Protein AF-A0A2E7MT41-F1 (afdb_monomer_lite)

Secondary structure (DSSP, 8-state):
-EEEE-TTS-EEEE--HHHHHHHHHHHHHHHHHHH-TTSTTHHHHS--S-SS-HHHHHHHHHHHHHHHHHHHHHHHHHHHHHTT--

Foldseek 3Di:
DDWDADPVRDIDDDDDLVNLVVLVVVLVVVVVVLVVCPDPVVCVLQDFPDDPDPVVRVVVCVVCVVVSSVVSVVVSVVSNVVSPDD

pLDDT: mean 85.4, std 7.75, range [48.09, 94.12]

Sequence (86 aa):
MIITPLKNGTFKVETPDWQIQIFRGLAEELKTVLSDGNNSLTTRLFPVAYQSDKAANEEYKQLTHEDLLQSHLASLKLIEEISTDK

Structure (mmCIF, N/CA/C/O backbone):
data_AF-A0A2E7MT41-F1
#
_entry.id   AF-A0A2E7MT41-F1
#
loop_
_atom_site.group_PDB
_atom_site.id
_atom_site.type_symbol
_atom_site.label_atom_id
_atom_site.label_alt_id
_atom_site.label_comp_id
_atom_site.label_asym_id
_atom_site.label_entity_id
_atom_site.label_seq_id
_atom_site.pdbx_PDB_ins_code
_atom_site.Cartn_x
_atom_site.Cartn_y
_atom_site.Cartn_z
_atom_site.occupancy
_atom_site.B_iso_or_equiv
_atom_site.auth_seq_id
_atom_site.auth_comp_id
_atom_site.auth_asym_id
_atom_site.auth_atom_id
_atom_site.pdbx_PDB_model_num
ATOM 1 N N . MET A 1 1 ? -7.329 -1.178 17.226 1.00 82.38 1 MET A N 1
ATOM 2 C CA . MET A 1 1 ? -8.565 -1.738 16.693 1.00 82.38 1 MET A CA 1
ATOM 3 C C . MET A 1 1 ? -8.995 -2.729 17.737 1.00 82.38 1 MET A C 1
ATOM 5 O O . MET A 1 1 ? -8.147 -3.477 18.216 1.00 82.38 1 MET A O 1
ATOM 9 N N . ILE A 1 2 ? -10.243 -2.658 18.167 1.00 86.62 2 ILE A N 1
ATOM 10 C CA . ILE A 1 2 ? -10.788 -3.541 19.191 1.00 86.62 2 ILE A CA 1
ATOM 11 C C . ILE A 1 2 ? -11.805 -4.427 18.489 1.00 86.62 2 ILE A C 1
ATOM 13 O O . ILE A 1 2 ? -12.721 -3.922 17.847 1.00 86.62 2 ILE A O 1
ATOM 17 N N . ILE A 1 3 ? -11.605 -5.739 18.570 1.00 90.62 3 ILE A N 1
ATOM 18 C CA . ILE A 1 3 ? -12.486 -6.726 17.951 1.00 90.62 3 ILE A CA 1
ATOM 19 C C . ILE A 1 3 ? -13.199 -7.462 19.079 1.00 90.62 3 ILE A C 1
ATOM 21 O O . ILE A 1 3 ? -12.556 -8.123 19.893 1.00 90.62 3 ILE A O 1
ATOM 25 N N . THR A 1 4 ? -14.523 -7.341 19.126 1.00 94.00 4 THR A N 1
ATOM 26 C CA . THR A 1 4 ? -15.356 -7.929 20.179 1.00 94.00 4 THR A CA 1
ATOM 27 C C . THR A 1 4 ? -16.332 -8.935 19.568 1.00 94.00 4 THR A C 1
ATOM 29 O O . THR A 1 4 ? -17.086 -8.560 18.667 1.00 94.00 4 THR A O 1
ATOM 32 N N . PRO A 1 5 ? -16.362 -10.202 20.021 1.00 94.12 5 PRO A N 1
ATOM 33 C CA . PRO A 1 5 ? -17.336 -11.172 19.531 1.00 94.12 5 PRO A CA 1
ATOM 34 C C . PRO A 1 5 ? -18.759 -10.816 19.989 1.00 94.12 5 PRO A C 1
ATOM 36 O O . PRO A 1 5 ? -18.978 -10.392 21.125 1.00 94.12 5 PRO A O 1
ATOM 39 N N . LEU A 1 6 ? -19.739 -11.020 19.110 1.00 93.81 6 LEU A N 1
ATOM 40 C CA . LEU A 1 6 ? -21.167 -10.825 19.359 1.00 93.81 6 LEU A CA 1
ATOM 41 C C . LEU A 1 6 ? -21.882 -12.178 19.496 1.00 93.81 6 LEU A C 1
ATOM 43 O O . LEU A 1 6 ? -21.454 -13.201 18.965 1.00 93.81 6 LEU A O 1
ATOM 47 N N . LYS A 1 7 ? -23.008 -12.194 20.222 1.00 89.81 7 LYS A N 1
ATOM 48 C CA . LYS A 1 7 ? -23.741 -13.431 20.575 1.00 89.81 7 LYS A CA 1
ATOM 49 C C . LYS A 1 7 ? -24.314 -14.197 19.374 1.00 89.81 7 LYS A C 1
ATOM 51 O O . LYS A 1 7 ? -24.636 -15.370 19.502 1.00 89.81 7 LYS A O 1
ATOM 56 N N . ASN A 1 8 ? -24.452 -13.542 18.228 1.00 92.31 8 ASN A N 1
ATOM 57 C CA . ASN A 1 8 ? -24.924 -14.105 16.960 1.00 92.31 8 ASN A CA 1
ATOM 58 C C . ASN A 1 8 ? -23.787 -14.687 16.092 1.00 92.31 8 ASN A C 1
ATOM 60 O O . ASN A 1 8 ? -24.029 -15.024 14.938 1.00 92.31 8 ASN A O 1
ATOM 64 N N . GLY A 1 9 ? -22.556 -14.765 16.611 1.00 91.62 9 GLY A N 1
ATOM 65 C CA . GLY A 1 9 ? -21.394 -15.242 15.858 1.00 91.62 9 GLY A CA 1
ATOM 66 C C . GLY A 1 9 ? -20.767 -14.196 14.931 1.00 91.62 9 GLY A C 1
ATOM 67 O O . GLY A 1 9 ? -19.882 -14.544 14.154 1.00 91.62 9 GLY A O 1
ATOM 68 N N . THR A 1 10 ? -21.191 -12.929 15.000 1.00 92.38 10 THR A N 1
ATOM 69 C CA . THR A 1 10 ? -20.526 -11.825 14.293 1.00 92.38 10 THR A CA 1
ATOM 70 C C . THR A 1 10 ? -19.512 -11.119 15.196 1.00 92.38 10 THR A C 1
ATOM 72 O O . THR A 1 10 ? -19.408 -11.409 16.387 1.00 92.38 10 THR A O 1
ATOM 75 N N . PHE A 1 11 ? -18.737 -10.191 14.637 1.00 91.38 11 PHE A N 1
ATOM 76 C CA . PHE A 1 11 ? -17.742 -9.414 15.375 1.00 91.38 11 PHE A CA 1
ATOM 77 C C . PHE A 1 11 ? -18.046 -7.926 15.246 1.00 91.38 11 PHE A C 1
ATOM 79 O O . PHE A 1 11 ? -18.360 -7.444 14.160 1.00 91.38 11 PHE A O 1
ATOM 86 N N . LYS A 1 12 ? -17.938 -7.200 16.356 1.00 90.19 12 LYS A N 1
ATOM 87 C CA . LYS A 1 12 ? -17.903 -5.741 16.364 1.00 90.19 12 LYS A CA 1
ATOM 88 C C . LYS A 1 12 ? -16.450 -5.305 16.246 1.00 90.19 12 LYS A C 1
ATOM 90 O O . LYS A 1 12 ? -15.625 -5.727 17.056 1.00 90.19 12 LYS A O 1
ATOM 95 N N . VAL A 1 13 ? -16.152 -4.466 15.264 1.00 87.25 13 VAL A N 1
ATOM 96 C CA . VAL A 1 13 ? -14.841 -3.834 15.114 1.00 87.25 13 VAL A CA 1
ATOM 97 C C . VAL A 1 13 ? -14.989 -2.369 15.483 1.00 87.25 13 VAL A C 1
ATOM 99 O O . VAL A 1 13 ? -15.824 -1.668 14.925 1.00 87.25 13 VAL A O 1
ATOM 102 N N . GLU A 1 14 ? -14.196 -1.917 16.446 1.00 89.00 14 GLU A N 1
ATOM 103 C CA . GLU A 1 14 ? -14.136 -0.518 16.853 1.00 89.00 14 GLU A CA 1
ATOM 104 C C . GLU A 1 14 ? -12.732 0.019 16.581 1.00 89.00 14 GLU A C 1
ATOM 106 O O . GLU A 1 14 ? -11.725 -0.505 17.079 1.00 89.00 14 GLU A O 1
ATOM 111 N N . THR A 1 15 ? -12.667 1.078 15.782 1.00 85.81 15 THR A N 1
ATOM 112 C CA . THR A 1 15 ? -11.421 1.764 15.443 1.00 85.81 15 THR A CA 1
ATOM 113 C C . THR A 1 15 ? -11.410 3.110 16.165 1.00 85.81 15 THR A C 1
ATOM 115 O O . THR A 1 15 ? -12.179 3.994 15.802 1.00 85.81 15 THR A O 1
ATOM 118 N N . PRO A 1 16 ? -10.584 3.285 17.214 1.00 88.44 16 PRO A N 1
ATOM 119 C CA . PRO A 1 16 ? -10.489 4.558 17.920 1.00 88.44 16 PRO A CA 1
ATOM 120 C C . PRO A 1 16 ? -10.047 5.697 16.996 1.00 88.44 16 PRO A C 1
ATOM 122 O O . PRO A 1 16 ? -9.209 5.479 16.118 1.00 88.44 16 PRO A O 1
ATOM 125 N N . ASP A 1 17 ? -10.504 6.921 17.269 1.00 87.62 17 ASP A N 1
ATOM 126 C CA . ASP A 1 17 ? -10.200 8.102 16.445 1.00 87.62 17 ASP A CA 1
ATOM 127 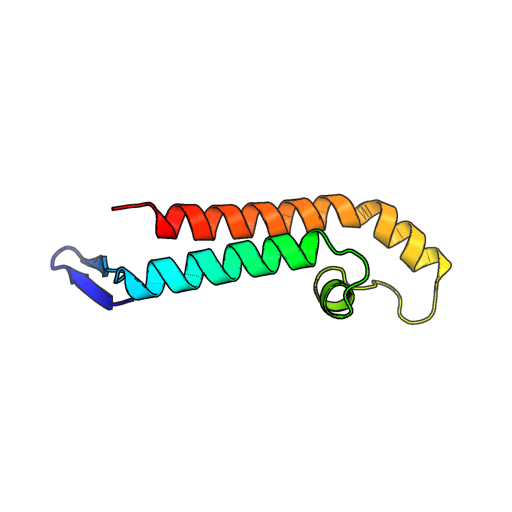C C . ASP A 1 17 ? -8.695 8.304 16.216 1.00 87.62 17 ASP A C 1
ATOM 129 O O . ASP A 1 17 ? -8.269 8.623 15.110 1.00 87.62 17 ASP A O 1
ATOM 133 N N . TRP A 1 18 ? -7.855 8.058 17.227 1.00 88.31 18 TRP A N 1
ATOM 134 C CA . TRP A 1 18 ? -6.401 8.197 17.082 1.00 88.31 18 TRP A CA 1
ATOM 135 C C . TRP A 1 18 ? -5.804 7.224 16.054 1.00 88.31 18 TRP A C 1
ATOM 137 O O . TRP A 1 18 ? -4.837 7.565 15.382 1.00 88.31 18 TRP A O 1
ATOM 147 N N . GLN A 1 19 ? -6.381 6.030 15.895 1.00 88.00 19 GLN A N 1
ATOM 148 C CA . GLN A 1 19 ? -5.932 5.073 14.882 1.00 88.00 19 GLN A CA 1
ATOM 149 C C . GLN A 1 19 ? -6.362 5.494 13.4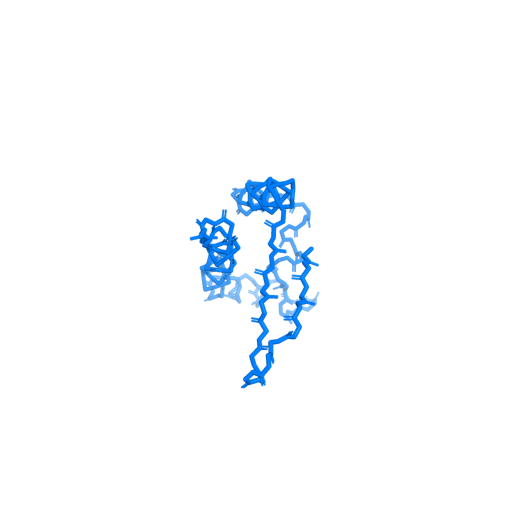88 1.00 88.00 19 GLN A C 1
ATOM 151 O O . GLN A 1 19 ? -5.573 5.394 12.556 1.00 88.00 19 GLN A O 1
ATOM 156 N N . ILE A 1 20 ? -7.584 6.014 13.366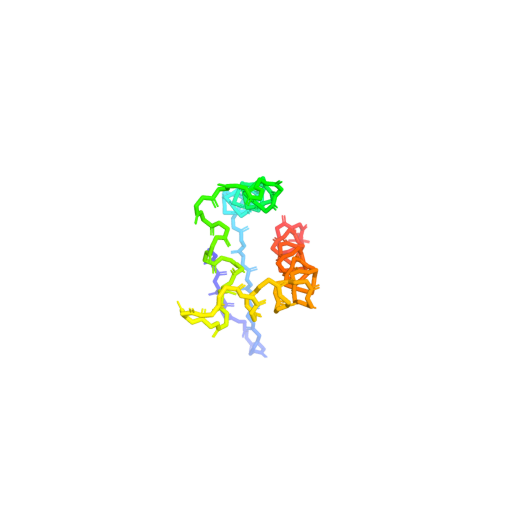 1.00 88.62 20 ILE A N 1
ATOM 157 C CA . ILE A 1 20 ? -8.089 6.604 12.124 1.00 88.62 20 ILE A CA 1
ATOM 158 C C . ILE A 1 20 ? -7.144 7.718 11.654 1.00 88.62 20 ILE A C 1
ATOM 160 O O . ILE A 1 20 ? -6.779 7.765 10.482 1.00 88.62 20 ILE A O 1
ATOM 164 N N . GLN A 1 21 ? -6.686 8.581 12.569 1.00 88.56 21 GLN A N 1
ATOM 165 C CA . GLN A 1 21 ? -5.722 9.636 12.237 1.00 88.56 21 GLN A CA 1
ATOM 166 C C . GLN A 1 21 ? -4.376 9.078 11.754 1.00 88.56 21 GLN A C 1
ATOM 168 O O . GLN A 1 21 ? -3.822 9.596 10.787 1.00 88.56 21 GLN A O 1
ATOM 173 N N . ILE A 1 22 ? -3.870 8.004 12.371 1.00 89.12 22 ILE A N 1
ATOM 174 C CA . ILE A 1 22 ? -2.637 7.343 11.914 1.00 89.12 22 ILE A CA 1
ATOM 175 C C . ILE A 1 22 ? -2.809 6.786 10.499 1.00 89.12 22 ILE A C 1
ATOM 177 O O . ILE A 1 22 ? -1.953 7.020 9.651 1.00 89.12 22 ILE A O 1
ATOM 181 N N . PHE A 1 23 ? -3.908 6.080 10.220 1.00 87.62 23 PHE A N 1
ATOM 182 C CA . PHE A 1 23 ? -4.150 5.514 8.890 1.00 87.62 23 PHE A CA 1
ATOM 183 C C . PHE A 1 23 ? -4.254 6.590 7.809 1.00 87.62 23 PHE A C 1
ATOM 185 O O . PHE A 1 23 ? -3.681 6.423 6.735 1.00 87.62 23 PHE A O 1
ATOM 192 N N . ARG A 1 24 ? -4.906 7.718 8.109 1.00 87.12 24 ARG A N 1
ATOM 193 C CA . ARG A 1 24 ? -4.957 8.874 7.203 1.00 87.12 24 ARG A CA 1
ATOM 194 C C . ARG A 1 24 ? -3.576 9.474 6.955 1.00 87.12 24 ARG A C 1
ATOM 196 O O . ARG A 1 24 ? -3.230 9.718 5.806 1.00 87.12 24 ARG A O 1
ATOM 203 N N . GLY A 1 25 ? -2.777 9.666 8.007 1.00 89.38 25 GLY A N 1
ATOM 204 C CA . GLY A 1 25 ? -1.409 10.174 7.874 1.00 89.38 25 GLY A CA 1
ATOM 205 C C . GLY A 1 25 ? -0.543 9.274 6.991 1.00 89.38 25 GLY A C 1
ATOM 206 O O . GLY A 1 25 ? 0.072 9.750 6.042 1.00 89.38 25 GLY A O 1
ATOM 207 N N . LEU A 1 26 ? -0.580 7.962 7.235 1.00 88.31 26 LEU A N 1
ATOM 208 C CA . LEU A 1 26 ? 0.150 6.980 6.429 1.00 88.31 26 LEU A CA 1
ATOM 209 C C . LEU A 1 26 ? -0.310 6.960 4.966 1.00 88.31 26 LEU A C 1
ATOM 211 O O . LEU A 1 26 ? 0.519 6.827 4.066 1.00 88.31 26 LEU A O 1
ATOM 215 N N . ALA A 1 27 ? -1.615 7.091 4.716 1.00 88.19 27 ALA A N 1
ATOM 216 C CA . ALA A 1 27 ? -2.145 7.134 3.359 1.00 88.19 27 ALA A CA 1
ATOM 217 C C . ALA A 1 27 ? -1.628 8.360 2.590 1.00 88.19 27 ALA A C 1
ATOM 219 O O . ALA A 1 27 ? -1.178 8.225 1.454 1.00 88.19 27 ALA A O 1
ATOM 220 N N . GLU A 1 28 ? -1.625 9.535 3.220 1.00 88.94 28 GLU A N 1
ATOM 221 C CA . GLU A 1 28 ? -1.112 10.775 2.624 1.00 88.94 28 GLU A CA 1
ATOM 222 C C . GLU A 1 28 ? 0.406 10.733 2.388 1.00 88.94 28 GLU A C 1
ATOM 224 O O . GLU A 1 28 ? 0.890 11.124 1.319 1.00 88.94 28 GLU A O 1
ATOM 229 N N . GLU A 1 29 ? 1.170 10.194 3.342 1.00 88.88 29 GLU A N 1
ATOM 230 C CA . GLU A 1 29 ? 2.608 9.969 3.174 1.00 88.88 29 GLU A CA 1
ATOM 231 C C . GLU A 1 29 ? 2.887 9.040 1.985 1.00 88.88 29 GLU A C 1
ATOM 233 O O . GLU A 1 29 ? 3.736 9.343 1.143 1.00 88.88 29 GLU A O 1
ATOM 238 N N . LEU A 1 30 ? 2.135 7.942 1.850 1.00 87.75 30 LEU A N 1
ATOM 239 C CA . LEU A 1 30 ? 2.330 7.003 0.748 1.00 87.75 30 LEU A CA 1
ATOM 240 C C . LEU A 1 30 ? 1.905 7.591 -0.604 1.00 87.75 30 LEU A C 1
ATOM 242 O O . LEU A 1 30 ? 2.610 7.375 -1.588 1.00 87.75 30 LEU A O 1
ATOM 246 N N . LYS A 1 31 ? 0.826 8.386 -0.677 1.00 87.62 31 LYS A N 1
ATOM 247 C CA . LYS A 1 31 ? 0.474 9.140 -1.900 1.00 87.62 31 LYS A CA 1
ATOM 248 C C . LYS A 1 31 ? 1.599 10.077 -2.328 1.00 87.62 31 LYS A C 1
ATOM 250 O O . LYS A 1 31 ? 1.904 10.177 -3.518 1.00 87.62 31 LYS A O 1
ATOM 255 N N . THR A 1 32 ? 2.230 10.738 -1.361 1.00 87.50 32 THR A N 1
ATOM 256 C CA . THR A 1 32 ? 3.368 11.629 -1.611 1.00 87.50 32 THR A CA 1
ATOM 257 C C . THR A 1 32 ? 4.552 10.845 -2.178 1.00 87.50 32 THR A C 1
ATOM 259 O O . THR A 1 32 ? 5.124 11.250 -3.186 1.00 87.50 32 THR A O 1
ATOM 262 N N . VAL A 1 33 ? 4.870 9.680 -1.602 1.00 86.88 33 VAL A N 1
ATOM 263 C CA . VAL A 1 33 ? 5.937 8.793 -2.103 1.00 86.88 33 VAL A CA 1
ATOM 264 C C . VAL A 1 33 ? 5.630 8.251 -3.502 1.00 86.88 33 VAL A C 1
ATOM 266 O O . VAL A 1 33 ? 6.527 8.201 -4.334 1.00 86.88 33 VAL A O 1
ATOM 269 N N . LEU A 1 34 ? 4.382 7.866 -3.786 1.00 84.81 34 LEU A N 1
ATOM 270 C CA . LEU A 1 34 ? 3.973 7.395 -5.117 1.00 84.81 34 LEU A CA 1
ATOM 271 C C . LEU A 1 34 ? 4.060 8.500 -6.179 1.00 84.81 34 LEU A C 1
ATOM 273 O O . LEU A 1 34 ? 4.332 8.207 -7.340 1.00 84.81 34 LEU A O 1
ATOM 277 N N . SER A 1 35 ? 3.856 9.758 -5.780 1.00 81.81 35 SER A N 1
ATOM 278 C CA . SER A 1 35 ? 3.980 10.922 -6.665 1.00 81.81 35 SER A CA 1
ATOM 279 C C . SER A 1 35 ? 5.442 11.317 -6.913 1.00 81.81 35 SER A C 1
ATOM 281 O O . SER A 1 35 ? 5.763 11.883 -7.958 1.00 81.81 35 SER A O 1
ATOM 283 N N . ASP A 1 36 ? 6.344 11.003 -5.978 1.00 80.88 36 ASP A N 1
ATOM 284 C CA . ASP A 1 36 ? 7.786 11.220 -6.110 1.00 80.88 36 ASP A CA 1
ATOM 285 C C . ASP A 1 36 ? 8.485 9.988 -6.707 1.00 80.88 36 ASP A C 1
ATOM 287 O O . ASP A 1 36 ? 9.077 9.154 -6.015 1.00 80.88 36 ASP A O 1
ATOM 291 N N . GLY A 1 37 ? 8.445 9.894 -8.038 1.00 67.00 37 GLY A N 1
ATOM 292 C CA . GLY A 1 37 ? 9.017 8.782 -8.803 1.00 67.00 37 GLY A CA 1
ATOM 293 C C . GLY A 1 37 ? 10.527 8.552 -8.625 1.00 67.00 37 GLY A C 1
ATOM 294 O O . GLY A 1 37 ? 11.022 7.509 -9.048 1.00 67.00 37 GLY A O 1
ATOM 295 N N . ASN A 1 38 ? 11.259 9.475 -7.988 1.00 68.88 38 ASN A N 1
ATOM 296 C CA . ASN A 1 38 ? 12.707 9.380 -7.770 1.00 68.88 38 ASN A CA 1
ATOM 297 C C . ASN A 1 38 ? 13.095 8.916 -6.356 1.00 68.88 38 ASN A C 1
ATOM 299 O O . ASN A 1 38 ? 14.285 8.788 -6.053 1.00 68.88 38 ASN A O 1
ATOM 303 N N . ASN A 1 39 ? 12.124 8.658 -5.480 1.00 74.94 39 ASN A N 1
ATOM 304 C CA . ASN A 1 39 ? 12.400 8.200 -4.126 1.00 74.94 39 ASN A CA 1
ATOM 305 C C . ASN A 1 39 ? 12.933 6.755 -4.133 1.00 74.94 39 ASN A C 1
ATOM 307 O O . ASN A 1 39 ? 12.388 5.882 -4.794 1.00 74.94 39 ASN A O 1
ATOM 311 N N . SER A 1 40 ? 13.973 6.449 -3.354 1.00 75.56 40 SER A N 1
ATOM 312 C CA . SER A 1 40 ? 14.531 5.087 -3.276 1.00 75.56 40 SER A CA 1
ATOM 313 C C . SER A 1 40 ? 13.502 4.026 -2.852 1.00 75.56 40 SER A C 1
ATOM 315 O O . SER A 1 40 ? 13.627 2.856 -3.224 1.00 75.56 40 SER A O 1
ATOM 317 N N . LEU A 1 41 ? 12.454 4.439 -2.133 1.00 76.31 41 LEU A N 1
ATOM 318 C CA . LEU A 1 41 ? 11.328 3.600 -1.731 1.00 76.31 41 LEU A CA 1
ATOM 319 C C . LEU A 1 41 ? 10.470 3.134 -2.918 1.00 76.31 41 LEU A C 1
ATOM 321 O O . LEU A 1 41 ? 9.912 2.037 -2.850 1.00 76.31 41 LEU A O 1
ATOM 325 N N . THR A 1 42 ? 10.406 3.888 -4.023 1.00 75.50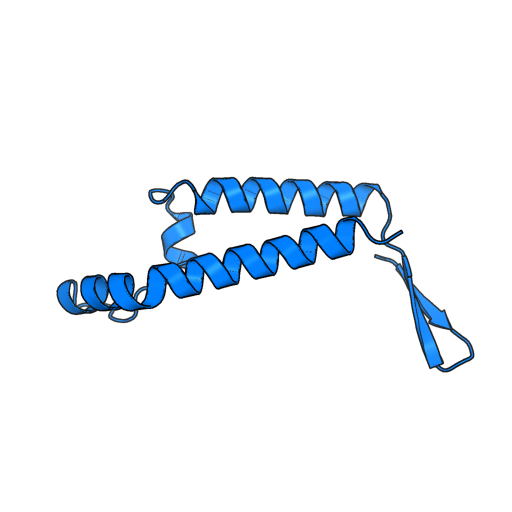 42 THR A N 1
ATOM 326 C CA . THR A 1 42 ? 9.615 3.496 -5.204 1.00 75.50 42 THR A CA 1
ATOM 327 C C . THR A 1 42 ? 10.169 2.241 -5.866 1.00 75.50 42 THR A C 1
ATOM 329 O O . THR A 1 42 ? 9.390 1.427 -6.343 1.00 75.50 42 THR A O 1
ATOM 332 N N . THR A 1 43 ? 11.479 1.985 -5.778 1.00 77.38 43 THR A N 1
ATOM 333 C CA . THR A 1 43 ? 12.098 0.736 -6.271 1.00 77.38 43 THR A CA 1
ATOM 334 C C . THR A 1 43 ? 11.507 -0.517 -5.613 1.00 77.38 43 THR A C 1
ATOM 336 O O . THR A 1 43 ? 11.451 -1.577 -6.230 1.00 77.38 43 THR A O 1
ATOM 339 N N . ARG A 1 44 ? 11.058 -0.425 -4.350 1.00 81.56 44 ARG A N 1
ATOM 340 C CA . ARG A 1 44 ? 10.386 -1.548 -3.669 1.00 81.56 44 ARG A CA 1
ATOM 341 C C . ARG A 1 44 ? 8.917 -1.675 -4.066 1.00 81.56 44 ARG A C 1
ATOM 343 O O . ARG A 1 44 ? 8.399 -2.785 -4.079 1.00 81.56 44 ARG A O 1
ATOM 350 N N . LEU A 1 45 ? 8.260 -0.554 -4.359 1.00 82.69 45 LEU A N 1
ATOM 351 C CA . LEU A 1 45 ? 6.849 -0.505 -4.758 1.00 82.69 45 LEU A CA 1
ATOM 352 C C . LEU A 1 45 ? 6.643 -0.879 -6.234 1.00 82.69 45 LEU A C 1
ATOM 354 O O . LEU A 1 45 ? 5.586 -1.395 -6.593 1.00 82.69 45 LEU A O 1
ATOM 358 N N . PHE A 1 46 ? 7.662 -0.656 -7.063 1.00 86.00 46 PHE A N 1
ATOM 359 C CA . PHE A 1 46 ? 7.713 -0.977 -8.485 1.00 86.00 46 PHE A CA 1
ATOM 360 C C . PHE A 1 46 ? 8.931 -1.873 -8.753 1.00 86.00 46 PHE A C 1
ATOM 362 O O . PHE A 1 46 ? 9.987 -1.382 -9.162 1.00 86.00 46 PHE A O 1
ATOM 369 N N . PRO A 1 47 ? 8.821 -3.180 -8.465 1.00 83.44 47 PRO A N 1
ATOM 370 C CA . PRO A 1 47 ? 9.946 -4.096 -8.566 1.00 83.44 47 PRO A CA 1
ATOM 371 C C . PRO A 1 47 ? 10.393 -4.280 -10.018 1.00 83.44 47 PRO A C 1
ATOM 373 O O . PRO A 1 47 ? 9.583 -4.257 -10.941 1.00 83.44 47 PRO A O 1
ATOM 376 N N . VAL A 1 48 ? 11.689 -4.528 -10.208 1.00 85.94 48 VAL A N 1
ATOM 377 C CA . VAL A 1 48 ? 12.247 -4.951 -11.499 1.00 85.94 48 VAL A CA 1
ATOM 378 C C . VAL A 1 48 ? 12.023 -6.449 -11.709 1.00 85.94 48 VAL A C 1
ATOM 380 O O . VAL A 1 48 ? 12.167 -7.235 -10.771 1.00 85.94 48 VAL A O 1
ATOM 383 N N . ALA A 1 49 ? 11.696 -6.855 -12.935 1.00 87.00 49 ALA A N 1
ATOM 384 C CA . ALA A 1 49 ? 11.488 -8.264 -13.276 1.00 87.00 49 ALA A CA 1
ATOM 385 C C . ALA A 1 49 ? 12.803 -8.997 -13.591 1.00 87.00 49 ALA A C 1
ATOM 387 O O . ALA A 1 49 ? 12.946 -10.184 -13.299 1.00 87.00 49 ALA A O 1
ATOM 388 N N . TYR A 1 50 ? 13.784 -8.287 -14.151 1.00 87.56 50 TYR A N 1
ATOM 389 C CA . TYR A 1 50 ? 15.051 -8.851 -14.609 1.00 87.56 50 TYR A CA 1
ATOM 390 C C . TYR A 1 50 ? 16.216 -8.234 -13.831 1.00 87.56 50 TYR A C 1
ATOM 392 O O . TYR A 1 50 ? 16.331 -7.023 -13.713 1.00 87.56 50 TYR A O 1
ATOM 400 N N . GLN A 1 51 ? 17.124 -9.036 -13.279 1.00 84.19 51 GLN A N 1
ATOM 401 C CA . GLN A 1 51 ? 18.208 -8.487 -12.445 1.00 84.19 51 GLN A CA 1
ATOM 402 C C . GLN A 1 51 ? 19.369 -7.895 -13.256 1.00 84.19 51 GLN A C 1
ATOM 404 O O . GLN A 1 51 ? 20.078 -7.019 -12.767 1.00 84.19 51 GLN A O 1
ATOM 409 N N . SER A 1 52 ? 19.579 -8.378 -14.481 1.00 87.56 52 SER A N 1
ATOM 410 C CA . SER A 1 52 ? 20.780 -8.072 -15.274 1.00 87.56 52 SER A CA 1
ATOM 411 C C . SER A 1 52 ? 20.481 -7.456 -16.641 1.00 87.56 52 SER A C 1
ATOM 413 O O . SER A 1 52 ? 21.399 -6.955 -17.282 1.00 87.56 52 SER A O 1
ATOM 415 N N . ASP A 1 53 ? 19.220 -7.468 -17.081 1.00 90.31 53 ASP A N 1
ATOM 416 C CA . ASP A 1 53 ? 18.810 -6.914 -18.371 1.00 90.31 53 ASP A CA 1
ATOM 417 C C . ASP A 1 53 ? 18.049 -5.600 -18.176 1.00 90.31 53 ASP A C 1
ATOM 419 O O . ASP A 1 53 ? 16.899 -5.564 -17.730 1.00 90.31 53 ASP A O 1
ATOM 423 N N . LYS A 1 54 ? 18.720 -4.495 -18.507 1.00 88.44 54 LYS A N 1
ATOM 424 C CA . LYS A 1 54 ? 18.146 -3.155 -18.398 1.00 88.44 54 LYS A CA 1
ATOM 425 C C . LYS A 1 54 ? 17.081 -2.892 -19.466 1.00 88.44 54 LYS A C 1
ATOM 427 O O . LYS A 1 54 ? 16.123 -2.188 -19.174 1.00 88.44 54 LYS A O 1
ATOM 432 N N . ALA A 1 55 ? 17.234 -3.437 -20.673 1.00 89.88 55 ALA A N 1
ATOM 433 C CA . ALA A 1 55 ? 16.292 -3.197 -21.763 1.00 89.88 55 ALA A CA 1
ATOM 434 C C . ALA A 1 55 ? 14.956 -3.895 -21.483 1.00 89.88 55 ALA A C 1
ATOM 436 O O . ALA A 1 55 ? 13.907 -3.259 -21.552 1.00 89.88 55 ALA A O 1
ATOM 437 N N . ALA A 1 56 ? 15.014 -5.157 -21.050 1.00 88.19 56 ALA A N 1
ATOM 438 C CA . ALA A 1 56 ? 13.826 -5.913 -20.660 1.00 88.19 56 ALA A CA 1
ATOM 439 C C . ALA A 1 56 ? 13.101 -5.291 -19.450 1.00 88.19 56 ALA A C 1
ATOM 441 O O . ALA A 1 56 ? 11.877 -5.330 -19.366 1.00 88.19 56 ALA A O 1
ATOM 442 N N . ASN A 1 57 ? 13.835 -4.671 -18.518 1.00 88.44 57 ASN A N 1
ATOM 443 C CA . ASN A 1 57 ? 13.225 -3.944 -17.401 1.00 88.44 57 ASN A CA 1
ATOM 444 C C . ASN A 1 57 ? 12.521 -2.650 -17.807 1.00 88.44 57 ASN A C 1
ATOM 446 O O . ASN A 1 57 ? 11.501 -2.324 -17.207 1.00 88.44 57 ASN A O 1
ATOM 450 N N . GLU A 1 58 ? 13.058 -1.896 -18.768 1.00 88.69 58 GLU A N 1
ATOM 451 C CA . GLU A 1 58 ? 12.386 -0.685 -19.260 1.00 88.69 58 GLU A CA 1
ATOM 452 C C . GLU A 1 58 ? 11.078 -1.042 -19.969 1.00 88.69 58 GLU A C 1
ATOM 454 O O . GLU A 1 58 ? 10.055 -0.406 -19.722 1.00 88.69 58 GLU A O 1
ATOM 459 N N . GLU A 1 59 ? 11.080 -2.104 -20.778 1.00 88.94 59 GLU A N 1
ATOM 460 C CA . GLU A 1 59 ? 9.860 -2.628 -21.398 1.00 88.94 59 GLU A CA 1
ATOM 461 C C . GLU A 1 59 ? 8.860 -3.114 -20.340 1.00 88.94 59 GLU A C 1
ATOM 463 O O . GLU A 1 59 ? 7.709 -2.681 -20.330 1.00 88.94 59 GLU A O 1
ATOM 468 N N . TYR A 1 60 ? 9.307 -3.937 -19.385 1.00 88.25 60 TYR A N 1
ATOM 469 C CA . TYR A 1 60 ? 8.476 -4.389 -18.267 1.00 88.25 60 TYR A CA 1
ATOM 470 C C . TYR A 1 60 ? 7.859 -3.210 -17.505 1.00 88.25 60 TYR A C 1
ATOM 472 O O . TYR A 1 60 ? 6.654 -3.188 -17.265 1.00 88.25 60 TYR A O 1
ATOM 480 N N . LYS A 1 61 ? 8.660 -2.188 -17.187 1.00 87.69 61 LYS A N 1
ATOM 481 C CA . LYS A 1 61 ? 8.187 -0.975 -16.519 1.00 87.69 61 LYS A CA 1
ATOM 482 C C . LYS A 1 61 ? 7.101 -0.281 -17.340 1.00 87.69 61 LYS A C 1
ATOM 484 O O . LYS A 1 61 ? 6.078 0.083 -16.774 1.00 87.69 61 LYS A O 1
ATOM 489 N N . GLN A 1 62 ? 7.285 -0.107 -18.646 1.00 89.44 62 GLN A N 1
ATOM 490 C CA . GLN A 1 62 ? 6.266 0.517 -19.499 1.00 89.44 62 GLN A CA 1
ATOM 491 C C . GLN A 1 62 ? 4.951 -0.268 -19.513 1.00 89.44 62 GLN A C 1
ATOM 493 O O . GLN A 1 62 ? 3.886 0.343 -19.569 1.00 89.44 62 GLN A O 1
ATOM 498 N N . LEU A 1 63 ? 5.021 -1.598 -19.429 1.00 89.88 63 LEU A N 1
ATOM 499 C CA . LEU A 1 63 ? 3.847 -2.466 -19.445 1.00 89.88 63 LEU A CA 1
ATOM 500 C C . LEU A 1 63 ? 3.116 -2.521 -18.098 1.00 89.88 63 LEU A C 1
ATOM 502 O O . LEU A 1 63 ? 1.894 -2.595 -18.090 1.00 89.88 63 LEU A O 1
ATOM 506 N N . THR A 1 64 ? 3.831 -2.499 -16.967 1.00 89.56 64 THR A N 1
ATOM 507 C CA . THR A 1 64 ? 3.229 -2.795 -15.652 1.00 89.56 64 THR A CA 1
ATOM 508 C C . THR A 1 64 ? 3.136 -1.603 -14.709 1.00 89.56 64 THR A C 1
ATOM 510 O O . THR A 1 64 ? 2.481 -1.703 -13.673 1.00 89.56 64 THR A O 1
ATOM 513 N N . HIS A 1 65 ? 3.838 -0.499 -14.982 1.00 87.88 65 HIS A N 1
ATOM 514 C CA . HIS A 1 65 ? 3.942 0.603 -14.022 1.00 87.88 65 HIS A CA 1
ATOM 515 C C . HIS A 1 65 ? 2.585 1.243 -13.722 1.00 87.88 65 HIS A C 1
ATOM 517 O O . HIS A 1 65 ? 2.279 1.463 -12.553 1.00 87.88 65 HIS A O 1
ATOM 523 N N . GLU A 1 66 ? 1.766 1.480 -14.749 1.00 87.56 66 GLU A N 1
ATOM 524 C CA . GLU A 1 66 ? 0.435 2.067 -14.574 1.00 87.56 66 GLU A CA 1
ATOM 525 C C . GLU A 1 66 ? -0.483 1.136 -13.772 1.00 87.56 66 GLU A C 1
ATOM 527 O O . GLU A 1 66 ? -1.077 1.561 -12.786 1.00 87.56 66 GLU A O 1
ATOM 532 N N . ASP A 1 67 ? -0.527 -0.155 -14.109 1.00 89.00 67 ASP A N 1
ATOM 533 C CA . ASP A 1 67 ? -1.348 -1.136 -13.390 1.00 89.00 67 ASP A CA 1
ATOM 534 C C . ASP A 1 67 ? -0.955 -1.246 -11.908 1.00 89.00 67 ASP A C 1
ATOM 536 O O . ASP A 1 67 ? -1.813 -1.283 -11.020 1.00 89.00 67 ASP A O 1
ATOM 540 N N . LEU A 1 68 ? 0.350 -1.250 -11.614 1.00 89.56 68 LEU A N 1
ATOM 541 C CA . LEU A 1 68 ? 0.854 -1.254 -10.240 1.00 89.56 68 LEU A CA 1
ATOM 542 C C . LEU A 1 68 ? 0.495 0.040 -9.507 1.00 89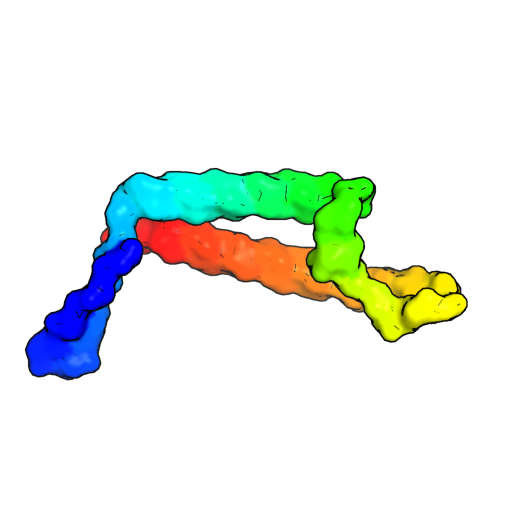.56 68 LEU A C 1
ATOM 544 O O . LEU A 1 68 ? 0.072 -0.013 -8.352 1.00 89.56 68 LEU A O 1
ATOM 548 N N . LEU A 1 69 ? 0.626 1.194 -10.166 1.00 89.69 69 LEU A N 1
ATOM 549 C CA . LEU A 1 69 ? 0.253 2.484 -9.592 1.00 89.69 69 LEU A CA 1
ATOM 550 C C . LEU A 1 69 ? -1.239 2.506 -9.238 1.00 89.69 69 LEU A C 1
ATOM 552 O O . LEU A 1 69 ? -1.594 2.859 -8.113 1.00 89.69 69 LEU A O 1
ATOM 556 N N . GLN A 1 70 ? -2.102 2.054 -10.149 1.00 89.69 70 GLN A N 1
ATOM 557 C CA . GLN A 1 70 ? -3.541 1.958 -9.907 1.00 89.69 70 GLN A CA 1
ATOM 558 C C . GLN A 1 70 ? -3.868 0.989 -8.766 1.00 89.69 70 GLN A C 1
ATOM 560 O O . GLN A 1 70 ? -4.700 1.302 -7.913 1.00 89.69 70 GLN A O 1
ATOM 565 N N . SER A 1 71 ? -3.180 -0.152 -8.680 1.00 90.50 71 SER A N 1
ATOM 566 C CA . SER A 1 71 ? -3.340 -1.098 -7.568 1.00 90.50 71 SER A CA 1
ATOM 567 C C . SER A 1 71 ? -2.960 -0.482 -6.214 1.00 90.50 71 SER A C 1
ATOM 569 O O . SER A 1 71 ? -3.660 -0.683 -5.214 1.00 90.50 71 SER A O 1
ATOM 571 N N . HIS A 1 72 ? -1.868 0.287 -6.161 1.00 89.81 72 HIS A N 1
ATOM 572 C CA . HIS A 1 72 ? -1.444 0.988 -4.945 1.00 89.81 72 HIS A CA 1
ATOM 573 C C . HIS A 1 72 ? -2.455 2.067 -4.540 1.00 89.81 72 HIS A C 1
ATOM 575 O O . HIS A 1 72 ? -2.852 2.129 -3.375 1.00 89.81 72 HIS A O 1
ATOM 581 N N . LEU A 1 73 ? -2.942 2.865 -5.495 1.00 89.44 73 LEU A N 1
ATOM 582 C CA . LEU A 1 73 ? -3.965 3.890 -5.253 1.00 89.44 73 LEU A CA 1
ATOM 583 C C . LEU A 1 73 ? -5.301 3.287 -4.796 1.00 89.44 73 LEU A C 1
ATOM 585 O O . LEU A 1 73 ? -5.925 3.808 -3.872 1.00 89.44 73 LEU A O 1
ATOM 589 N N . ALA A 1 74 ? -5.725 2.168 -5.387 1.00 89.81 74 ALA A N 1
ATOM 590 C CA . ALA A 1 74 ? -6.929 1.454 -4.968 1.00 89.81 74 ALA A CA 1
ATOM 591 C C . ALA A 1 74 ? -6.808 0.930 -3.528 1.00 89.81 74 ALA A C 1
ATOM 593 O O . ALA A 1 74 ? -7.742 1.058 -2.737 1.00 89.81 74 ALA A O 1
ATOM 594 N N . SER A 1 75 ? -5.637 0.402 -3.163 1.00 89.44 75 SER A N 1
ATOM 595 C CA . SER A 1 75 ? -5.360 -0.057 -1.797 1.00 89.44 75 SER A CA 1
ATOM 596 C C . SER A 1 75 ? -5.392 1.096 -0.790 1.00 89.44 75 SER A C 1
ATOM 598 O O . SER A 1 75 ? -5.940 0.952 0.301 1.00 89.44 75 SER A O 1
ATOM 600 N N . LEU A 1 76 ? -4.858 2.261 -1.167 1.00 88.44 76 LEU A N 1
ATOM 601 C CA . LEU A 1 76 ? -4.925 3.472 -0.350 1.00 88.44 76 LEU A CA 1
ATOM 602 C C . LEU A 1 76 ? -6.359 3.955 -0.146 1.00 88.44 76 LEU A C 1
ATOM 604 O O . LEU A 1 76 ? -6.742 4.269 0.979 1.00 88.44 76 LEU A O 1
ATOM 608 N N . LYS A 1 77 ? -7.172 3.938 -1.202 1.00 87.44 77 LYS A N 1
ATOM 609 C CA . LYS A 1 77 ? -8.587 4.300 -1.118 1.00 87.44 77 LYS A CA 1
ATOM 610 C C . LYS A 1 77 ? -9.351 3.414 -0.126 1.00 87.44 77 LYS A C 1
ATOM 612 O O . LYS A 1 77 ? -10.134 3.926 0.665 1.00 87.44 77 LYS A O 1
ATOM 617 N N . LEU A 1 78 ? -9.077 2.107 -0.100 1.00 86.25 78 LEU A N 1
ATOM 618 C CA . LEU A 1 78 ? -9.683 1.194 0.880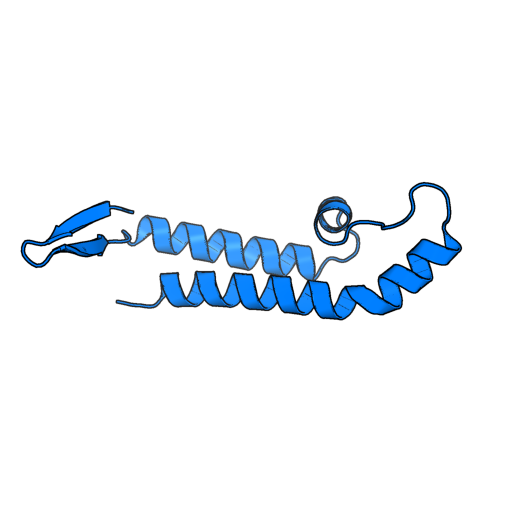 1.00 86.25 78 LEU A CA 1
ATOM 619 C C . LEU A 1 78 ? -9.328 1.572 2.327 1.00 86.25 78 LEU A C 1
ATOM 621 O O . LEU A 1 78 ? -10.176 1.500 3.214 1.00 86.25 78 LEU A O 1
ATOM 625 N N . ILE A 1 79 ? -8.088 2.002 2.580 1.00 84.56 79 ILE A N 1
ATOM 626 C CA . ILE A 1 79 ? -7.658 2.455 3.914 1.00 84.56 79 ILE A CA 1
ATOM 627 C C . ILE A 1 79 ? -8.419 3.722 4.329 1.00 84.56 79 ILE A C 1
ATOM 629 O O . ILE A 1 79 ? -8.808 3.862 5.493 1.00 84.56 79 ILE A O 1
ATOM 633 N N . GLU A 1 80 ? -8.663 4.632 3.389 1.00 82.62 80 GLU A N 1
ATOM 634 C CA . GLU A 1 80 ? -9.449 5.845 3.626 1.00 82.62 80 GLU A CA 1
ATOM 635 C C . GLU A 1 80 ? -10.923 5.543 3.904 1.00 82.62 80 GLU A C 1
ATOM 637 O O . GLU A 1 80 ? -11.512 6.145 4.804 1.00 82.62 80 GLU A O 1
ATOM 642 N N . GLU A 1 81 ? -11.510 4.582 3.190 1.00 83.75 81 GLU A N 1
ATOM 643 C CA . GLU A 1 81 ? -12.888 4.128 3.403 1.00 83.75 81 GLU A CA 1
ATOM 644 C C . GLU A 1 81 ? -13.060 3.523 4.806 1.00 83.75 81 GLU A C 1
ATOM 646 O O . GLU A 1 81 ? -13.937 3.952 5.559 1.00 83.75 81 GLU A O 1
ATOM 651 N N . ILE A 1 82 ? -12.146 2.640 5.230 1.00 75.88 82 ILE A N 1
ATOM 652 C CA . ILE A 1 82 ? -12.117 2.076 6.597 1.00 75.88 82 ILE A CA 1
ATOM 653 C C . ILE A 1 82 ? -11.971 3.177 7.662 1.00 75.88 82 ILE A C 1
ATOM 655 O O . ILE A 1 82 ? -12.442 3.041 8.790 1.00 75.88 82 ILE A O 1
ATOM 659 N N . SER A 1 83 ? -11.319 4.281 7.305 1.00 68.88 83 SER A N 1
ATOM 660 C CA . SER A 1 83 ? -11.080 5.439 8.170 1.00 68.88 83 SER A CA 1
ATOM 661 C C . SER A 1 83 ? -12.243 6.447 8.179 1.00 68.88 83 SER A C 1
ATOM 663 O O . SER A 1 83 ? -12.136 7.505 8.811 1.00 68.88 83 SER A O 1
ATOM 665 N N . THR A 1 84 ? -13.325 6.177 7.445 1.00 66.31 84 THR A N 1
ATOM 666 C CA . THR A 1 84 ? -14.471 7.086 7.271 1.00 66.31 84 THR A CA 1
ATOM 667 C C . THR A 1 84 ? -15.794 6.446 7.690 1.00 66.31 84 THR A C 1
ATOM 669 O O . THR A 1 84 ? -16.701 7.174 8.094 1.00 66.31 84 THR A O 1
ATOM 672 N N . ASP A 1 85 ? -15.890 5.114 7.659 1.00 55.16 85 ASP A N 1
ATOM 673 C CA . ASP A 1 85 ? -17.065 4.378 8.124 1.00 55.16 85 ASP A CA 1
ATOM 674 C C . ASP A 1 85 ? -17.234 4.540 9.650 1.00 55.16 85 ASP A C 1
ATOM 676 O O . ASP A 1 85 ? -16.372 4.147 10.443 1.00 55.16 85 ASP A O 1
ATOM 680 N N . LYS A 1 86 ? -18.323 5.206 10.046 1.00 48.09 86 LYS A N 1
ATOM 681 C CA . LYS A 1 86 ? -18.744 5.465 11.429 1.00 48.09 86 LYS A CA 1
ATOM 682 C C . LYS A 1 86 ? -20.049 4.744 11.719 1.00 48.09 86 LYS A C 1
ATOM 684 O O . LYS A 1 86 ? -20.972 4.886 10.888 1.00 48.09 86 LYS A O 1
#

Radius of gyration: 18.19 Å; chains: 1; bounding box: 46×27×42 Å